Protein AF-A0A317Z4C4-F1 (afdb_monomer_lite)

pLDDT: mean 86.32, std 7.0, range [54.91, 93.44]

Radius of gyration: 25.32 Å; chains: 1; bounding box: 52×36×67 Å

Structure (mmCIF, N/CA/C/O backbone):
data_AF-A0A317Z4C4-F1
#
_entry.id   AF-A0A317Z4C4-F1
#
loop_
_atom_site.group_PDB
_atom_site.id
_atom_site.type_symbol
_atom_site.label_atom_id
_atom_site.label_alt_id
_atom_site.label_comp_id
_atom_site.label_asym_id
_atom_site.label_entity_id
_atom_site.label_seq_id
_atom_site.pdbx_PDB_ins_code
_atom_site.Cartn_x
_atom_site.Cartn_y
_atom_site.Cartn_z
_atom_site.occupancy
_atom_site.B_iso_or_equiv
_atom_site.auth_seq_id
_atom_site.auth_comp_id
_atom_site.auth_asym_id
_atom_site.auth_atom_id
_atom_site.pdbx_PDB_model_num
ATOM 1 N N . THR A 1 1 ? 26.001 22.075 -3.198 1.00 54.91 1 THR A N 1
ATOM 2 C CA . THR A 1 1 ? 25.029 20.983 -3.416 1.00 54.91 1 THR A CA 1
ATOM 3 C C . THR A 1 1 ? 25.792 19.690 -3.600 1.00 54.91 1 THR A C 1
ATOM 5 O O . THR A 1 1 ? 26.690 19.655 -4.433 1.00 54.91 1 THR A O 1
ATOM 8 N N . TYR A 1 2 ? 25.537 18.697 -2.745 1.00 74.38 2 TYR A N 1
ATOM 9 C CA . TYR A 1 2 ? 26.425 17.542 -2.535 1.00 74.38 2 TYR A CA 1
ATOM 10 C C . TYR A 1 2 ? 26.135 16.336 -3.443 1.00 74.38 2 TYR A C 1
ATOM 12 O O . TYR A 1 2 ? 27.004 15.486 -3.596 1.00 74.38 2 TYR A O 1
ATOM 20 N N . ASN A 1 3 ? 24.970 16.283 -4.098 1.00 65.19 3 ASN A N 1
ATOM 21 C CA . ASN A 1 3 ? 24.653 15.237 -5.069 1.00 65.19 3 ASN A CA 1
ATOM 22 C C . ASN A 1 3 ? 24.820 15.768 -6.500 1.00 65.19 3 ASN A C 1
ATOM 24 O O . ASN A 1 3 ? 24.144 16.722 -6.883 1.00 65.19 3 ASN A O 1
ATOM 28 N N . LYS A 1 4 ? 25.749 15.178 -7.259 1.00 70.88 4 LYS A N 1
ATOM 29 C CA . LYS A 1 4 ? 26.034 15.522 -8.664 1.00 70.88 4 LYS A CA 1
ATOM 30 C C . LYS A 1 4 ? 25.667 14.406 -9.649 1.00 70.88 4 LYS A C 1
ATOM 32 O O . LYS A 1 4 ? 25.844 14.598 -10.844 1.00 70.88 4 LYS A O 1
ATOM 37 N N . ILE A 1 5 ? 25.216 13.257 -9.142 1.00 70.31 5 ILE A N 1
ATOM 38 C CA . ILE A 1 5 ? 24.932 12.051 -9.933 1.00 70.31 5 ILE A CA 1
ATOM 39 C C . ILE A 1 5 ? 23.417 11.887 -10.081 1.00 70.31 5 ILE A C 1
ATOM 41 O O . ILE A 1 5 ? 22.926 11.781 -11.196 1.00 70.31 5 ILE A O 1
ATOM 45 N N . ASN A 1 6 ? 22.661 12.000 -8.985 1.00 77.88 6 ASN A N 1
ATOM 46 C CA . ASN A 1 6 ? 21.201 11.908 -9.020 1.00 77.88 6 ASN A CA 1
ATOM 47 C C . ASN A 1 6 ? 20.597 13.312 -9.164 1.00 77.88 6 ASN A C 1
ATOM 49 O O . ASN A 1 6 ? 20.029 13.868 -8.219 1.00 77.88 6 ASN A O 1
ATOM 53 N N . THR A 1 7 ? 20.816 13.931 -10.323 1.00 83.44 7 THR A N 1
ATOM 54 C CA . THR A 1 7 ? 20.225 15.232 -10.654 1.00 83.44 7 THR A CA 1
ATOM 55 C C . THR A 1 7 ? 18.764 15.071 -11.073 1.00 83.44 7 THR A C 1
ATOM 57 O O . THR A 1 7 ? 18.298 13.974 -11.384 1.00 83.44 7 THR A O 1
ATOM 60 N N . TYR A 1 8 ? 18.028 16.183 -11.086 1.00 82.50 8 TYR A N 1
ATOM 61 C CA . TYR A 1 8 ? 16.647 16.200 -11.564 1.00 82.50 8 TYR A CA 1
ATOM 62 C C . TYR A 1 8 ? 16.534 15.706 -13.014 1.00 82.50 8 TYR A C 1
ATOM 64 O O . TYR A 1 8 ? 15.674 14.882 -13.315 1.00 82.50 8 TYR A O 1
ATOM 72 N N . ASP A 1 9 ? 17.436 16.167 -13.883 1.00 83.19 9 ASP A N 1
ATOM 73 C CA . ASP A 1 9 ? 17.442 15.795 -15.299 1.00 83.19 9 ASP A CA 1
ATOM 74 C C . ASP A 1 9 ? 17.702 14.295 -15.482 1.00 83.19 9 ASP A C 1
ATOM 76 O O . ASP A 1 9 ? 16.986 13.643 -16.237 1.00 83.19 9 ASP A O 1
ATOM 80 N N . TRP A 1 10 ? 18.627 13.720 -14.701 1.00 86.69 10 TRP A N 1
ATOM 81 C CA . TRP A 1 10 ? 18.901 12.284 -14.737 1.00 86.69 10 TRP A CA 1
ATOM 82 C C . TRP A 1 10 ? 17.664 11.458 -14.355 1.00 86.69 10 TRP A C 1
ATOM 84 O O . TRP A 1 10 ? 17.282 10.552 -15.089 1.00 86.69 10 TRP A O 1
ATOM 94 N N . PHE A 1 11 ? 16.962 11.790 -13.265 1.00 85.69 11 PHE A N 1
ATOM 95 C CA . PHE A 1 11 ? 15.731 11.066 -12.914 1.00 85.69 11 PHE A CA 1
ATOM 96 C C . PHE A 1 11 ? 14.627 11.238 -13.956 1.00 85.6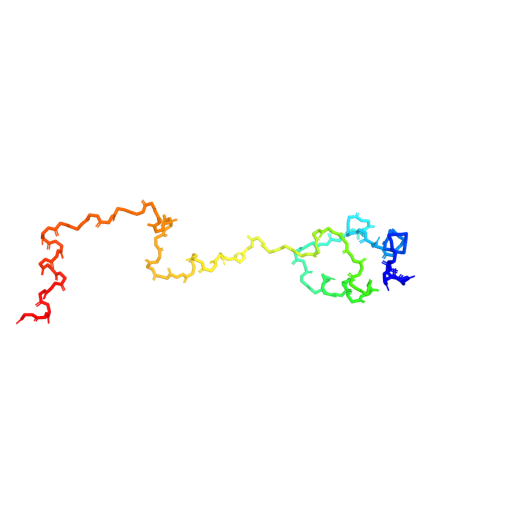9 11 PHE A C 1
ATOM 98 O O . PHE A 1 11 ? 13.903 10.288 -14.238 1.00 85.69 11 PHE A O 1
ATOM 105 N N . LYS A 1 12 ? 14.485 12.433 -14.535 1.00 84.81 12 LYS A N 1
ATOM 106 C CA . LYS A 1 12 ? 13.462 12.697 -15.550 1.00 84.81 12 LYS A CA 1
ATOM 107 C C . LYS A 1 12 ? 13.659 11.840 -16.804 1.00 84.81 12 LYS A C 1
ATOM 109 O O . LYS A 1 12 ? 12.666 11.438 -17.401 1.00 84.81 12 LYS A O 1
ATOM 114 N N . GLU A 1 13 ? 14.906 11.573 -17.182 1.00 85.00 13 GLU A N 1
ATOM 115 C CA . GLU A 1 13 ? 15.253 10.739 -18.339 1.00 85.00 13 GLU A CA 1
ATOM 116 C C . GLU A 1 13 ? 15.156 9.236 -18.054 1.00 85.00 13 GLU A C 1
ATOM 118 O O . GLU A 1 13 ? 14.822 8.473 -18.954 1.00 85.00 13 GLU A O 1
ATOM 123 N N . ASN A 1 14 ? 15.431 8.806 -16.818 1.00 86.94 14 ASN A N 1
ATOM 124 C CA . ASN A 1 14 ? 15.510 7.382 -16.475 1.00 86.94 14 ASN A CA 1
ATOM 125 C C . ASN A 1 14 ? 14.219 6.814 -15.848 1.00 86.94 14 ASN A C 1
ATOM 127 O O . ASN A 1 14 ? 14.093 5.601 -15.711 1.00 86.94 14 ASN A O 1
ATOM 131 N N . LEU A 1 15 ? 13.251 7.657 -15.465 1.00 90.44 15 LEU A N 1
ATOM 132 C CA . LEU A 1 15 ? 11.969 7.209 -14.908 1.00 90.44 15 LEU A CA 1
ATOM 133 C C . LEU A 1 15 ? 11.010 6.711 -15.993 1.00 90.44 15 LEU A C 1
ATOM 135 O O . LEU A 1 15 ? 10.559 7.483 -16.839 1.00 90.44 15 LEU A O 1
ATOM 139 N N . THR A 1 16 ? 10.590 5.458 -15.870 1.00 89.94 16 THR A N 1
ATOM 140 C CA . THR A 1 16 ? 9.566 4.844 -16.725 1.00 89.94 16 THR A CA 1
ATOM 141 C C . THR A 1 16 ? 8.197 4.922 -16.048 1.00 89.94 16 THR A C 1
ATOM 143 O O . THR A 1 16 ? 8.066 4.573 -14.874 1.00 89.94 16 THR A O 1
ATOM 146 N N . ALA A 1 17 ? 7.159 5.405 -16.741 1.00 91.25 17 ALA A N 1
ATOM 147 C CA . ALA A 1 17 ? 5.797 5.322 -16.213 1.00 91.25 17 ALA A CA 1
ATOM 148 C C . ALA A 1 17 ? 5.229 3.924 -16.459 1.00 91.25 17 ALA A C 1
ATOM 150 O O . ALA A 1 17 ? 5.344 3.401 -17.561 1.00 91.25 17 ALA A O 1
ATOM 151 N N . ILE A 1 18 ? 4.573 3.345 -15.455 1.00 89.56 18 ILE A N 1
ATOM 152 C CA . ILE A 1 18 ? 3.850 2.079 -15.634 1.00 89.56 18 ILE A CA 1
ATOM 153 C C . ILE A 1 18 ? 2.721 2.232 -16.664 1.00 89.56 18 ILE A C 1
ATOM 155 O O . ILE A 1 18 ? 2.475 1.316 -17.438 1.00 89.56 18 ILE A O 1
ATOM 159 N N . ASP A 1 19 ? 2.110 3.418 -16.739 1.00 88.25 19 ASP A N 1
ATOM 160 C CA . ASP A 1 19 ? 1.072 3.747 -17.725 1.00 88.25 19 ASP A CA 1
ATOM 161 C C . ASP A 1 19 ? 1.575 3.692 -19.183 1.00 88.25 19 ASP A C 1
ATOM 163 O O . ASP A 1 19 ? 0.769 3.550 -20.101 1.00 88.25 19 ASP A O 1
ATOM 167 N N . ASP A 1 20 ? 2.893 3.789 -19.404 1.00 89.19 20 ASP A N 1
ATOM 168 C CA . ASP A 1 20 ? 3.507 3.683 -20.733 1.00 89.19 20 ASP A CA 1
ATOM 169 C C . ASP A 1 20 ? 3.747 2.211 -21.145 1.00 89.19 20 ASP A C 1
ATOM 171 O O . ASP A 1 20 ? 4.086 1.937 -22.299 1.00 89.19 20 ASP A O 1
ATOM 175 N N . ILE A 1 21 ? 3.586 1.253 -20.220 1.00 87.31 21 ILE A N 1
ATOM 176 C CA . ILE A 1 21 ? 3.772 -0.181 -20.469 1.00 87.31 21 ILE A CA 1
ATOM 177 C C . ILE A 1 21 ? 2.459 -0.771 -20.990 1.00 87.31 21 ILE A C 1
ATOM 179 O O . ILE A 1 21 ? 1.449 -0.850 -20.288 1.00 87.31 21 ILE A O 1
ATOM 183 N N . GLU A 1 22 ? 2.471 -1.213 -22.245 1.00 87.38 22 GLU A N 1
ATOM 184 C CA . GLU A 1 22 ? 1.283 -1.755 -22.898 1.00 87.38 22 GLU A CA 1
ATOM 185 C C . GLU A 1 22 ? 0.805 -3.053 -22.222 1.00 87.38 22 GLU A C 1
ATOM 187 O O . GLU A 1 22 ? 1.592 -3.961 -21.954 1.00 87.38 22 GLU A O 1
ATOM 192 N N . ASN A 1 23 ? -0.508 -3.159 -21.987 1.00 87.62 23 ASN A N 1
ATOM 193 C CA . ASN A 1 23 ? -1.155 -4.314 -21.349 1.00 87.62 23 ASN A CA 1
ATOM 194 C C . ASN A 1 23 ? -0.638 -4.643 -19.935 1.00 87.62 23 ASN A C 1
ATOM 196 O O . ASN A 1 23 ? -0.683 -5.802 -19.516 1.00 87.62 23 ASN A O 1
ATOM 200 N N . TYR A 1 24 ? -0.159 -3.643 -19.190 1.00 89.12 24 TYR A N 1
ATOM 201 C CA . TYR A 1 24 ? 0.265 -3.848 -17.812 1.00 89.12 24 TYR A CA 1
ATOM 202 C C . TYR A 1 24 ? -0.914 -4.175 -16.886 1.00 89.12 24 TYR A C 1
ATOM 204 O O . TYR A 1 24 ? -1.890 -3.428 -16.804 1.00 89.12 24 TYR A O 1
ATOM 212 N N . ASP A 1 25 ? -0.801 -5.281 -16.153 1.00 89.88 25 ASP A N 1
ATOM 213 C CA . ASP A 1 25 ? -1.784 -5.707 -15.159 1.00 89.88 25 ASP A CA 1
ATOM 214 C C . ASP A 1 25 ? -1.257 -5.464 -13.740 1.00 89.88 25 ASP A C 1
ATOM 216 O O . ASP A 1 25 ? -0.415 -6.207 -13.229 1.00 89.88 25 ASP A O 1
ATOM 220 N N . VAL A 1 26 ? -1.808 -4.442 -13.082 1.00 91.88 26 VAL A N 1
ATOM 221 C CA . VAL A 1 26 ? -1.464 -4.053 -11.704 1.00 91.88 26 VAL A CA 1
ATOM 222 C C . VAL A 1 26 ? -1.851 -5.099 -10.656 1.00 91.88 26 VAL A C 1
ATOM 224 O O . VAL A 1 26 ? -1.359 -5.040 -9.531 1.00 91.88 26 VAL A O 1
ATOM 227 N N . SER A 1 27 ? -2.714 -6.061 -10.990 1.00 91.94 27 SER A N 1
ATOM 228 C CA . SER A 1 27 ? -3.074 -7.160 -10.088 1.00 91.94 27 SER A CA 1
ATOM 229 C C . SER A 1 27 ? -2.067 -8.317 -10.135 1.00 91.94 27 SER A C 1
ATOM 231 O O . SER A 1 27 ? -2.043 -9.173 -9.247 1.00 91.94 27 SER A O 1
ATOM 233 N N . ASN A 1 28 ? -1.173 -8.335 -11.131 1.00 92.31 28 ASN A N 1
ATOM 234 C CA . ASN A 1 28 ? -0.177 -9.383 -11.291 1.00 92.31 28 ASN A CA 1
ATOM 235 C C . ASN A 1 28 ? 1.112 -9.062 -10.520 1.00 92.31 28 ASN A C 1
ATOM 237 O O . ASN A 1 28 ? 2.024 -8.389 -11.003 1.00 92.31 28 ASN A O 1
ATOM 241 N N . LYS A 1 29 ? 1.233 -9.639 -9.322 1.00 90.00 29 LYS A N 1
ATOM 242 C CA . LYS A 1 29 ? 2.406 -9.471 -8.449 1.00 90.00 29 LYS A CA 1
ATOM 243 C C . LYS A 1 29 ? 3.734 -9.888 -9.095 1.00 90.00 29 LYS A C 1
ATOM 245 O O . LYS A 1 29 ? 4.769 -9.294 -8.799 1.00 90.00 29 LYS A O 1
ATOM 250 N N . GLN A 1 30 ? 3.733 -10.931 -9.927 1.00 92.56 30 GLN A N 1
ATOM 251 C CA . GLN A 1 30 ? 4.960 -11.424 -10.562 1.00 92.56 30 GLN A CA 1
ATOM 252 C C . GLN A 1 30 ? 5.441 -10.449 -11.634 1.00 92.56 30 GLN A C 1
ATOM 254 O O . GLN A 1 30 ? 6.619 -10.098 -11.643 1.00 92.56 30 GLN A O 1
ATOM 259 N N . ALA A 1 31 ? 4.521 -9.968 -12.474 1.00 90.62 31 ALA A N 1
ATOM 260 C CA . ALA A 1 31 ? 4.814 -8.939 -13.465 1.00 90.62 31 ALA A CA 1
ATOM 261 C C . ALA A 1 31 ? 5.309 -7.653 -12.789 1.00 90.62 31 ALA A C 1
ATOM 263 O O . ALA A 1 31 ? 6.331 -7.107 -13.188 1.00 90.62 31 ALA A O 1
ATOM 264 N N . ALA A 1 32 ? 4.666 -7.241 -11.693 1.00 91.56 32 ALA A N 1
ATOM 265 C CA . ALA A 1 32 ? 5.076 -6.076 -10.919 1.00 91.56 32 ALA A CA 1
ATOM 266 C C . ALA A 1 32 ? 6.525 -6.144 -10.424 1.00 91.56 32 ALA A C 1
ATOM 268 O O . ALA A 1 32 ? 7.301 -5.208 -10.625 1.00 91.56 32 ALA A O 1
ATOM 269 N N . LEU A 1 33 ? 6.913 -7.265 -9.811 1.00 91.44 33 LEU A N 1
ATOM 270 C CA . LEU A 1 33 ? 8.284 -7.469 -9.341 1.00 91.44 33 LEU A CA 1
ATOM 271 C C . LEU A 1 33 ? 9.288 -7.501 -10.497 1.00 91.44 33 LEU A C 1
ATOM 273 O O . LEU A 1 33 ? 10.356 -6.903 -10.385 1.00 91.44 33 LEU A O 1
ATOM 277 N N . GLN A 1 34 ? 8.937 -8.170 -11.597 1.00 92.25 34 GLN A N 1
ATOM 278 C CA . GLN A 1 34 ? 9.791 -8.264 -12.775 1.00 92.25 34 GLN A CA 1
ATOM 279 C C . GLN A 1 34 ? 10.062 -6.877 -13.373 1.00 92.25 34 GLN A C 1
ATOM 281 O O . GLN A 1 34 ? 11.219 -6.515 -13.561 1.00 92.25 34 GLN A O 1
ATOM 286 N N . THR A 1 35 ? 9.024 -6.063 -13.564 1.00 91.06 35 THR A N 1
ATOM 287 C CA . THR A 1 35 ? 9.142 -4.697 -14.092 1.00 91.06 35 THR A CA 1
ATOM 288 C C . THR A 1 35 ? 9.995 -3.800 -13.193 1.00 91.06 35 THR A C 1
ATOM 290 O O . THR A 1 35 ? 10.824 -3.042 -13.684 1.00 91.06 35 THR A O 1
ATOM 293 N N . VAL A 1 36 ? 9.871 -3.898 -11.866 1.00 92.00 36 VAL A N 1
ATOM 294 C CA . VAL A 1 36 ? 10.729 -3.119 -10.950 1.00 92.00 36 VAL A CA 1
ATOM 295 C C . VAL A 1 36 ? 12.204 -3.481 -11.117 1.00 92.00 36 VAL A C 1
ATOM 297 O O . VAL A 1 36 ? 13.053 -2.593 -11.089 1.00 92.00 36 VAL A O 1
ATOM 300 N N . ILE A 1 37 ? 12.512 -4.767 -11.289 1.00 92.25 37 ILE A N 1
ATOM 301 C CA . ILE A 1 37 ? 13.887 -5.243 -11.476 1.00 92.25 37 ILE A CA 1
ATOM 302 C C . ILE A 1 37 ? 14.426 -4.813 -12.845 1.00 92.25 37 ILE A C 1
ATOM 304 O O . ILE A 1 37 ? 15.541 -4.311 -12.919 1.00 92.25 37 ILE A O 1
ATOM 308 N N . GLU A 1 38 ? 13.639 -4.973 -13.910 1.00 91.38 38 GLU A N 1
ATOM 309 C CA . GLU A 1 38 ? 14.030 -4.622 -15.285 1.00 91.38 38 GLU A CA 1
ATOM 310 C C . GLU A 1 38 ? 14.339 -3.135 -15.463 1.00 91.38 38 GLU A C 1
ATOM 312 O O . GLU A 1 38 ? 15.206 -2.776 -16.255 1.00 91.38 38 GLU A O 1
ATOM 317 N N . HIS A 1 39 ? 13.648 -2.280 -14.713 1.00 90.62 39 HIS A N 1
ATOM 318 C CA . HIS A 1 39 ? 13.815 -0.832 -14.766 1.00 90.62 39 HIS A CA 1
ATOM 319 C C . HIS A 1 39 ? 14.697 -0.285 -13.632 1.00 90.62 39 HIS A C 1
ATOM 321 O O . HIS A 1 39 ? 14.620 0.905 -13.335 1.00 90.62 39 HIS A O 1
ATOM 327 N N . ASP A 1 40 ? 15.498 -1.118 -12.954 1.00 90.12 40 ASP A N 1
ATOM 328 C CA . ASP A 1 40 ? 16.396 -0.702 -11.860 1.00 90.12 40 ASP A CA 1
ATOM 329 C C . ASP A 1 40 ? 15.690 0.124 -10.759 1.00 90.12 40 ASP A C 1
ATOM 331 O O . ASP A 1 40 ? 16.243 1.058 -10.177 1.00 90.12 40 ASP A O 1
ATOM 335 N N . SER A 1 41 ? 14.434 -0.213 -10.450 1.00 87.31 41 SER A N 1
ATOM 336 C CA . SER A 1 41 ? 13.550 0.528 -9.530 1.00 87.31 41 SER A CA 1
ATOM 337 C C . SER A 1 41 ? 13.206 1.965 -9.954 1.00 87.31 41 SER A C 1
ATOM 339 O O . SER A 1 41 ? 12.662 2.731 -9.157 1.00 87.31 41 SER A O 1
ATOM 341 N N . LEU A 1 42 ? 13.460 2.337 -11.209 1.00 92.12 42 LEU A N 1
ATOM 342 C CA . LEU A 1 42 ? 13.141 3.642 -11.794 1.00 92.12 42 LEU A CA 1
ATOM 343 C C . LEU A 1 42 ? 11.778 3.607 -12.493 1.00 92.12 42 LEU A C 1
ATOM 345 O O . LEU A 1 42 ? 11.637 3.965 -13.661 1.00 92.12 42 LEU A O 1
ATOM 349 N N . VAL A 1 43 ? 10.752 3.196 -11.750 1.00 91.94 43 VAL A N 1
ATOM 350 C CA . VAL A 1 43 ? 9.361 3.180 -12.218 1.00 91.94 43 VAL A CA 1
ATOM 351 C C . VAL A 1 43 ? 8.498 4.150 -11.420 1.00 91.94 43 VAL A C 1
ATOM 353 O O . VAL A 1 43 ? 8.736 4.386 -10.235 1.00 91.94 43 VAL A O 1
ATOM 356 N N . LYS A 1 44 ? 7.475 4.720 -12.061 1.00 92.19 44 LYS A N 1
ATOM 357 C CA . LYS A 1 44 ? 6.486 5.604 -11.423 1.00 92.19 44 LYS A CA 1
ATOM 358 C C . LYS A 1 44 ? 5.058 5.181 -11.772 1.00 92.19 44 LYS A C 1
ATOM 360 O O . LYS A 1 44 ? 4.794 4.761 -12.895 1.00 92.19 44 LYS A O 1
ATOM 365 N N . GLY A 1 45 ? 4.140 5.359 -10.824 1.00 90.44 45 GLY A N 1
ATOM 366 C CA . GLY A 1 45 ? 2.726 4.995 -10.965 1.00 90.44 45 GLY A CA 1
ATOM 367 C C . GLY A 1 45 ? 2.313 3.872 -10.013 1.00 90.44 45 GLY A C 1
ATOM 368 O O . GLY A 1 45 ? 3.000 3.600 -9.026 1.00 90.44 45 GLY A O 1
ATOM 369 N N . ILE A 1 46 ? 1.178 3.234 -10.302 1.00 91.69 46 ILE A N 1
ATOM 370 C CA . ILE A 1 46 ? 0.697 2.069 -9.550 1.00 91.69 46 ILE A CA 1
ATOM 371 C C . ILE A 1 46 ? 1.376 0.828 -10.124 1.00 91.69 46 ILE A C 1
ATOM 373 O O . ILE A 1 46 ? 0.993 0.328 -11.172 1.00 91.69 46 ILE A O 1
ATOM 377 N N . VAL A 1 47 ? 2.400 0.343 -9.427 1.00 91.88 47 VAL A N 1
ATOM 378 C CA . VAL A 1 47 ? 3.153 -0.854 -9.834 1.00 91.88 47 VAL A CA 1
ATOM 379 C C . VAL A 1 47 ? 2.397 -2.135 -9.464 1.00 91.88 47 VAL A C 1
ATOM 381 O O . VAL A 1 47 ? 2.404 -3.109 -10.201 1.00 91.88 47 VAL A O 1
ATOM 384 N N . TYR A 1 48 ? 1.721 -2.151 -8.317 1.00 93.44 48 TYR A N 1
ATOM 385 C CA . TYR A 1 48 ? 0.920 -3.290 -7.880 1.00 93.44 48 TYR A CA 1
ATOM 386 C C . TYR A 1 48 ? -0.224 -2.813 -6.996 1.00 93.44 48 TYR A C 1
ATOM 388 O O . TYR A 1 48 ? -0.024 -1.952 -6.134 1.00 93.44 48 TYR A O 1
ATOM 396 N N . GLN A 1 49 ? -1.401 -3.401 -7.177 1.00 92.12 49 GLN A N 1
ATOM 397 C CA . GLN A 1 49 ? -2.556 -3.158 -6.332 1.00 92.12 49 GLN A CA 1
ATOM 398 C C . GLN A 1 49 ? -3.323 -4.455 -6.092 1.00 92.12 49 GLN A C 1
ATOM 400 O O . GLN A 1 49 ? -3.787 -5.107 -7.023 1.00 92.12 49 GLN A O 1
ATOM 405 N N . ASP A 1 50 ? -3.506 -4.781 -4.816 1.00 91.19 50 ASP A N 1
ATOM 406 C CA . ASP A 1 50 ? -4.391 -5.850 -4.374 1.00 91.19 50 ASP A CA 1
ATOM 407 C C . ASP A 1 50 ? -5.661 -5.239 -3.779 1.00 91.19 50 ASP A C 1
ATOM 409 O O . ASP A 1 50 ? -5.600 -4.497 -2.798 1.00 91.19 50 ASP A O 1
ATOM 413 N N . THR A 1 51 ? -6.806 -5.528 -4.390 1.00 88.06 51 THR A N 1
ATOM 414 C CA . THR A 1 51 ? -8.136 -5.100 -3.924 1.00 88.06 51 THR A CA 1
ATOM 415 C C . THR A 1 51 ? -8.928 -6.238 -3.282 1.00 88.06 51 THR A C 1
ATOM 417 O O . THR A 1 51 ? -10.071 -6.040 -2.874 1.00 88.06 51 THR A O 1
ATOM 420 N N . THR A 1 52 ? -8.339 -7.432 -3.208 1.00 87.06 52 THR A N 1
ATOM 421 C CA . THR A 1 52 ? -9.000 -8.661 -2.759 1.00 87.06 52 THR A CA 1
ATOM 422 C C . THR A 1 52 ? -8.608 -9.051 -1.344 1.00 87.06 52 THR A C 1
ATOM 424 O O . THR A 1 52 ? -9.437 -9.591 -0.612 1.00 87.06 52 THR A O 1
ATOM 427 N N . THR A 1 53 ? -7.366 -8.769 -0.943 1.00 86.19 53 THR A N 1
ATOM 428 C CA . THR A 1 53 ? -6.893 -9.111 0.397 1.00 86.19 53 THR A CA 1
ATOM 429 C C . THR A 1 53 ? -7.598 -8.241 1.445 1.00 86.19 53 THR A C 1
ATOM 431 O O . THR A 1 53 ? -7.497 -7.012 1.383 1.00 86.19 53 THR A O 1
ATOM 434 N N . PRO A 1 54 ? -8.299 -8.853 2.420 1.00 84.62 54 PRO A N 1
ATOM 435 C CA . PRO A 1 54 ? -8.961 -8.115 3.489 1.00 84.62 54 PRO A CA 1
ATOM 436 C C . PRO A 1 54 ? -7.941 -7.326 4.312 1.00 84.62 54 PRO A C 1
ATOM 438 O O . PRO A 1 54 ? -6.815 -7.786 4.534 1.00 84.62 54 PRO A O 1
ATOM 441 N N . SER A 1 55 ? -8.332 -6.145 4.796 1.00 82.69 55 SER A N 1
ATOM 442 C CA . SER A 1 55 ? -7.472 -5.348 5.674 1.00 82.69 55 SER A CA 1
ATOM 443 C C . SER A 1 55 ? -7.125 -6.141 6.934 1.00 82.69 55 SER A C 1
ATOM 445 O O . SER A 1 55 ? -7.901 -6.985 7.383 1.00 82.69 55 SER A O 1
ATOM 447 N N . TYR A 1 56 ? -5.968 -5.863 7.531 1.00 83.56 56 TYR A N 1
ATOM 448 C CA . TYR A 1 56 ? -5.551 -6.527 8.768 1.00 83.56 56 TYR A CA 1
ATOM 449 C C . TYR A 1 56 ? -6.617 -6.433 9.874 1.00 83.56 56 TYR A C 1
ATOM 451 O O . TYR A 1 56 ? -6.905 -7.418 10.544 1.00 83.56 56 TYR A O 1
ATOM 459 N N . GLU A 1 57 ? -7.250 -5.267 10.006 1.00 80.88 57 GLU A N 1
ATOM 460 C CA . GLU A 1 57 ? -8.309 -5.000 10.985 1.00 80.88 57 GLU A CA 1
ATOM 461 C C . GLU A 1 57 ? -9.517 -5.928 10.804 1.00 80.88 57 GLU A C 1
ATOM 463 O O . GLU A 1 57 ? -10.018 -6.474 11.781 1.00 80.88 57 GLU A O 1
ATOM 468 N N . SER A 1 58 ? -9.929 -6.179 9.557 1.00 81.38 58 SER A N 1
ATOM 469 C CA . SER A 1 58 ? -11.057 -7.072 9.251 1.00 81.38 58 SER A CA 1
ATOM 470 C C . SER A 1 58 ? -10.781 -8.555 9.528 1.00 81.38 58 SER A C 1
ATOM 472 O O . SER A 1 58 ? -11.705 -9.362 9.506 1.00 81.38 58 SER A O 1
ATOM 474 N N . GLN A 1 59 ? -9.523 -8.924 9.787 1.00 84.38 59 GLN A N 1
ATOM 475 C CA . GLN A 1 59 ? -9.124 -10.296 10.109 1.00 84.38 59 GLN A CA 1
ATOM 476 C C . GLN A 1 59 ? -9.050 -10.556 11.624 1.00 84.38 59 GLN A C 1
ATOM 478 O O . GLN A 1 59 ? -8.790 -11.688 12.029 1.00 84.38 59 GLN A O 1
ATOM 483 N N . ILE A 1 60 ? -9.231 -9.533 12.471 1.00 84.56 60 ILE A N 1
ATOM 484 C CA . ILE A 1 60 ? -9.171 -9.680 13.929 1.00 84.56 60 ILE A CA 1
ATOM 485 C C . ILE A 1 60 ? -10.574 -9.934 14.478 1.00 84.56 60 ILE A C 1
ATOM 487 O O . ILE A 1 60 ? -11.396 -9.021 14.579 1.00 84.56 60 ILE A O 1
ATOM 491 N N . ASP A 1 61 ? -10.812 -11.168 14.918 1.00 75.38 61 ASP A N 1
ATOM 492 C CA . ASP A 1 61 ? -12.035 -11.528 15.631 1.00 75.38 61 ASP A CA 1
ATOM 493 C C . ASP A 1 61 ? -12.161 -10.707 16.926 1.00 75.38 61 ASP A C 1
ATOM 495 O O . ASP A 1 61 ? -11.316 -10.775 17.822 1.00 75.38 61 ASP A O 1
ATOM 499 N N . GLY A 1 62 ? -13.232 -9.918 17.025 1.00 75.38 62 GLY A N 1
ATOM 500 C CA . GLY A 1 62 ? -13.526 -9.062 18.178 1.00 75.38 62 GLY A CA 1
ATOM 501 C C . GLY A 1 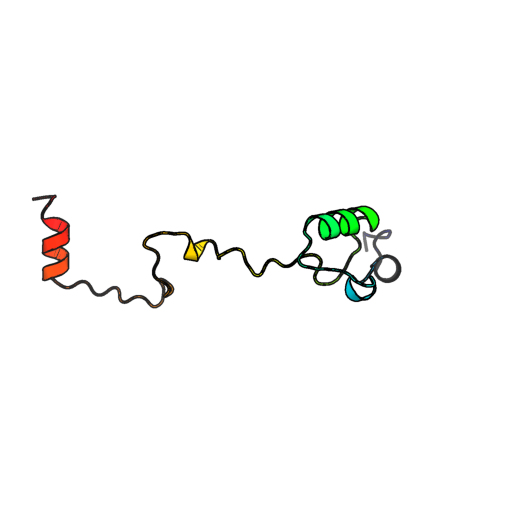62 ? -13.177 -7.585 17.991 1.00 75.38 62 GLY A C 1
ATOM 502 O O . GLY A 1 62 ? -13.572 -6.773 18.830 1.00 75.38 62 GLY A O 1
ATOM 503 N N . LEU A 1 63 ? -12.506 -7.207 16.897 1.00 77.81 63 LEU A N 1
ATOM 504 C CA . LEU A 1 63 ? -12.409 -5.802 16.514 1.00 77.81 63 LEU A CA 1
ATOM 505 C C . LEU A 1 63 ? -13.712 -5.400 15.812 1.00 77.81 63 LEU A C 1
ATOM 507 O O . LEU A 1 63 ? -14.087 -5.975 14.793 1.00 77.81 63 LEU A O 1
ATOM 511 N N . ALA A 1 64 ? -14.438 -4.442 16.386 1.00 74.81 64 ALA A N 1
ATOM 512 C CA . ALA A 1 64 ? -15.640 -3.917 15.748 1.00 74.81 64 ALA A CA 1
ATOM 513 C C . ALA A 1 64 ? -15.276 -3.153 14.464 1.00 74.81 64 ALA A C 1
ATOM 515 O O . ALA A 1 64 ? -14.211 -2.542 14.386 1.00 74.81 64 ALA A O 1
ATOM 516 N N . GLU A 1 65 ? -16.191 -3.118 13.489 1.00 78.12 65 GLU A N 1
ATOM 517 C CA . GLU A 1 65 ? -16.026 -2.298 12.275 1.00 78.12 65 GLU A CA 1
ATOM 518 C C . GLU A 1 65 ? -15.865 -0.805 12.600 1.00 78.12 65 GLU A C 1
ATOM 520 O O . GLU A 1 65 ? -15.262 -0.043 11.844 1.00 78.12 65 GLU A O 1
ATOM 525 N N . THR A 1 66 ? -16.406 -0.369 13.738 1.00 83.44 66 THR A N 1
ATOM 526 C CA . THR A 1 66 ? -16.286 1.001 14.220 1.00 83.44 66 THR A CA 1
ATOM 527 C C . THR A 1 66 ? -14.923 1.248 14.869 1.00 83.44 66 THR A C 1
ATOM 529 O O . THR A 1 66 ? -14.552 0.534 15.808 1.00 83.44 66 THR A O 1
ATOM 532 N N . PRO A 1 67 ? -14.209 2.322 14.474 1.00 84.69 67 PRO A N 1
ATOM 533 C CA . PRO A 1 67 ? -12.955 2.706 15.110 1.00 84.69 67 PRO A CA 1
ATOM 534 C C . PRO A 1 67 ? -13.123 2.892 16.617 1.00 84.69 67 PRO A C 1
ATOM 536 O O . PRO A 1 67 ? -14.103 3.492 17.057 1.00 84.69 67 PRO A O 1
ATOM 539 N N . LEU A 1 68 ? -12.128 2.464 17.399 1.00 84.62 68 LEU A N 1
ATOM 540 C CA . LEU A 1 68 ? -12.128 2.579 18.867 1.00 84.62 68 LEU A CA 1
ATOM 541 C C . LEU A 1 68 ? -12.449 4.001 19.358 1.00 84.62 68 LEU A C 1
ATOM 543 O O . LEU A 1 68 ? -13.148 4.167 20.349 1.00 84.62 68 LEU A O 1
ATOM 547 N N . ALA A 1 69 ? -11.992 5.030 18.637 1.00 87.62 69 ALA A N 1
ATOM 548 C CA . ALA A 1 69 ? -12.245 6.436 18.965 1.00 87.62 69 ALA A CA 1
ATOM 549 C C . ALA A 1 69 ? -13.732 6.847 18.910 1.00 87.62 69 ALA A C 1
ATOM 551 O O . ALA A 1 69 ? -14.098 7.896 19.437 1.00 87.62 69 ALA A O 1
ATOM 552 N N . HIS A 1 70 ? -14.576 6.048 18.258 1.00 88.44 70 HIS A N 1
ATOM 553 C CA . HIS A 1 70 ? -16.012 6.282 18.104 1.00 88.44 70 HIS A CA 1
ATOM 554 C C . HIS A 1 70 ? -16.868 5.252 18.841 1.00 88.44 70 HIS A C 1
ATOM 556 O O . HIS A 1 70 ? -18.093 5.299 18.742 1.00 88.44 70 HIS A O 1
ATOM 562 N N . GLN A 1 71 ? -16.244 4.316 19.556 1.00 86.44 71 GLN A N 1
ATOM 563 C CA . GLN A 1 71 ? -16.977 3.350 20.357 1.00 86.44 71 GLN A CA 1
ATOM 564 C C . GLN A 1 71 ? -17.482 4.008 21.639 1.00 86.44 71 GLN A C 1
ATOM 566 O O . GLN A 1 71 ? -16.812 4.853 22.236 1.00 86.44 71 GLN A O 1
ATOM 571 N N . ASP A 1 72 ? -18.684 3.616 22.052 1.00 86.19 72 ASP A N 1
ATOM 572 C CA . ASP A 1 72 ? -19.220 4.022 23.342 1.00 86.19 72 ASP A CA 1
ATOM 573 C C . ASP A 1 72 ? -18.476 3.273 24.454 1.00 86.19 72 ASP A C 1
ATOM 575 O O . ASP A 1 72 ? -18.426 2.044 24.466 1.00 86.19 72 ASP A O 1
ATOM 579 N N . LEU A 1 73 ? -17.872 4.030 25.369 1.00 86.25 73 LEU A N 1
ATOM 580 C CA . LEU A 1 73 ? -17.110 3.506 26.503 1.00 86.25 73 LEU A CA 1
ATOM 581 C C . LEU A 1 73 ? -17.947 3.440 27.787 1.00 86.25 73 LEU A C 1
ATOM 583 O O . LEU A 1 73 ? -17.421 3.077 28.841 1.00 86.25 73 LEU A O 1
ATOM 587 N N . ASN A 1 74 ? -19.225 3.825 27.732 1.00 89.50 74 ASN A N 1
ATOM 588 C CA . ASN A 1 74 ? -20.103 3.748 28.889 1.00 89.50 74 ASN A CA 1
ATOM 589 C C . ASN A 1 74 ? -20.350 2.287 29.272 1.00 89.50 74 ASN A C 1
ATOM 591 O O . ASN A 1 74 ? -20.832 1.482 28.478 1.00 89.50 74 ASN A O 1
ATOM 595 N N . LEU A 1 75 ? -20.047 1.968 30.528 1.00 88.75 75 LEU A N 1
ATOM 596 C CA . LEU A 1 75 ? -20.278 0.659 31.117 1.00 88.75 75 LEU A CA 1
ATOM 597 C C . LEU A 1 75 ? -21.439 0.757 32.105 1.00 88.75 75 LEU A C 1
ATOM 599 O O . LEU A 1 75 ? -21.390 1.551 33.046 1.00 88.75 75 LEU A O 1
ATOM 603 N N . THR A 1 76 ? -22.482 -0.043 31.899 1.00 92.50 76 THR A N 1
ATOM 604 C CA . THR A 1 76 ? -23.590 -0.127 32.860 1.00 92.50 76 THR A CA 1
ATOM 605 C C . THR A 1 76 ? -23.177 -0.920 34.101 1.00 92.50 76 THR A C 1
ATOM 607 O O . THR A 1 76 ? -22.294 -1.779 34.044 1.00 92.50 76 THR A O 1
ATOM 610 N N . GLU A 1 77 ? -23.839 -0.655 35.226 1.00 89.69 77 GLU A N 1
ATOM 611 C CA . GLU A 1 77 ? -23.595 -1.364 36.489 1.00 89.69 77 GLU A CA 1
ATOM 612 C C . GLU A 1 77 ? -23.809 -2.880 36.338 1.00 89.69 77 GLU A C 1
ATOM 614 O O . GLU A 1 77 ? -22.955 -3.666 36.738 1.00 89.69 77 GLU A O 1
ATOM 619 N N . GLU A 1 78 ? -24.863 -3.291 35.627 1.00 91.81 78 GLU A N 1
ATOM 620 C CA . GLU A 1 78 ? -25.156 -4.701 35.329 1.00 91.81 78 GLU A CA 1
ATOM 621 C C . GLU A 1 78 ? -24.032 -5.385 34.524 1.00 91.81 78 GLU A C 1
ATOM 623 O O . GLU A 1 78 ? -23.624 -6.510 34.829 1.00 91.81 78 GLU A O 1
ATOM 628 N N . GLN A 1 79 ? -23.474 -4.700 33.518 1.00 89.00 79 GLN A N 1
ATOM 629 C CA . GLN A 1 79 ? -22.342 -5.221 32.742 1.00 89.00 79 GLN A CA 1
ATOM 630 C C . GLN A 1 79 ? -21.078 -5.347 33.601 1.00 89.00 79 GLN A C 1
ATOM 632 O O . GLN A 1 79 ? -20.363 -6.346 33.503 1.00 89.00 79 GLN A O 1
ATOM 637 N N . PHE A 1 80 ? -20.810 -4.364 34.464 1.00 90.12 80 PHE A N 1
ATOM 638 C CA . PHE A 1 80 ? -19.664 -4.396 35.370 1.00 90.12 80 PHE A CA 1
ATOM 639 C C . PHE A 1 80 ? -19.756 -5.550 36.380 1.00 90.12 80 PHE A C 1
ATOM 641 O O . PHE A 1 80 ? -18.790 -6.300 36.557 1.00 90.12 80 PHE A O 1
ATOM 648 N N . GLU A 1 81 ? -20.919 -5.744 37.006 1.00 92.19 81 GLU A N 1
ATOM 649 C CA . GLU A 1 81 ? -21.166 -6.870 37.915 1.00 92.19 81 GLU A CA 1
ATOM 650 C C . GLU A 1 81 ? -20.990 -8.217 37.201 1.00 92.19 81 GLU A C 1
ATOM 652 O O . GLU A 1 81 ? -20.333 -9.125 37.718 1.00 92.19 81 GLU A O 1
ATOM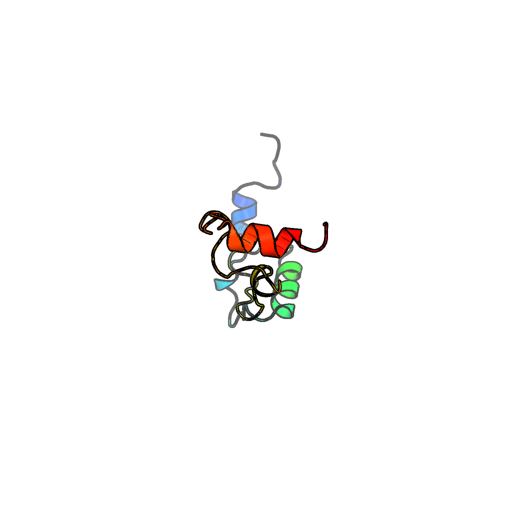 657 N N . SER A 1 82 ? -21.489 -8.338 35.966 1.00 92.12 82 SER A N 1
ATOM 658 C CA . SER A 1 82 ? -21.293 -9.539 35.150 1.00 92.12 82 SER A CA 1
ATOM 659 C C . SER A 1 82 ? -19.811 -9.831 34.876 1.00 92.12 82 SER A C 1
ATOM 661 O O . SER A 1 82 ? -19.397 -10.990 34.945 1.00 92.12 82 SER A O 1
ATOM 663 N N . PHE A 1 83 ? -18.997 -8.815 34.571 1.00 90.50 83 PHE A N 1
ATOM 664 C CA . PHE A 1 83 ? -17.567 -8.992 34.277 1.00 90.50 83 PHE A CA 1
ATOM 665 C C . PHE A 1 83 ? -16.725 -9.317 35.515 1.00 90.50 83 PHE A C 1
ATOM 667 O O . PHE A 1 83 ? -15.712 -10.014 35.414 1.00 90.50 83 PHE A O 1
ATOM 674 N N . THR A 1 84 ? -17.139 -8.841 36.689 1.00 92.44 84 THR A N 1
ATOM 675 C CA . THR A 1 84 ? -16.396 -9.021 37.947 1.00 92.44 84 THR A CA 1
ATOM 676 C C . THR A 1 84 ? -16.759 -10.296 38.704 1.00 92.44 84 THR A C 1
ATOM 678 O O . THR A 1 84 ? -15.993 -10.728 39.563 1.00 92.44 84 THR A O 1
ATOM 681 N N . LYS A 1 85 ? -17.856 -10.964 38.329 1.00 92.81 85 LYS A N 1
ATOM 682 C CA . LYS A 1 85 ? -18.383 -12.180 38.970 1.00 92.81 85 LYS A CA 1
ATOM 683 C C . LYS A 1 85 ? -17.382 -13.329 39.137 1.00 92.81 85 LYS A C 1
ATOM 685 O O . LYS A 1 85 ? -17.557 -14.152 40.021 1.00 92.81 85 LYS A O 1
ATOM 690 N N . 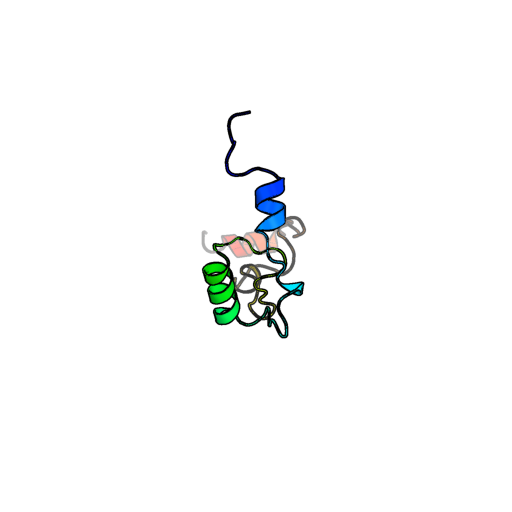GLN A 1 86 ? -16.361 -13.416 38.286 1.00 85.00 86 GLN A N 1
ATOM 691 C CA . GLN A 1 86 ? -15.336 -14.469 38.360 1.00 85.00 86 GLN A CA 1
ATOM 692 C C . GLN A 1 86 ? -14.184 -14.165 39.335 1.00 85.00 86 GLN A C 1
ATOM 694 O O . GLN A 1 86 ? -13.347 -15.031 39.574 1.00 85.00 86 GLN A O 1
ATOM 699 N N . PHE A 1 87 ? -14.100 -12.933 39.845 1.00 83.50 87 PHE A N 1
ATOM 700 C CA . PHE A 1 87 ? -13.038 -12.478 40.750 1.00 83.50 87 PHE A CA 1
ATOM 701 C C . PHE A 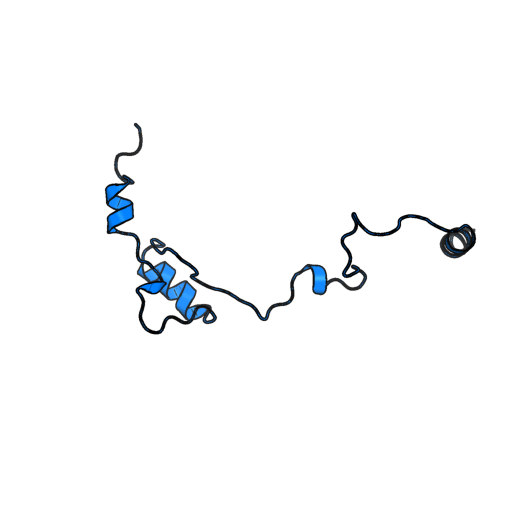1 87 ? -13.504 -12.360 42.212 1.00 83.50 87 PHE A C 1
ATOM 703 O O . PHE A 1 87 ? -12.712 -11.957 43.065 1.00 83.50 87 PHE A O 1
ATOM 710 N N . ILE A 1 88 ? -14.768 -12.703 42.485 1.00 65.62 88 ILE A N 1
ATOM 711 C CA . ILE A 1 88 ? -15.422 -12.734 43.802 1.00 65.62 88 ILE A CA 1
ATOM 712 C C . ILE A 1 88 ? -15.793 -14.185 44.108 1.00 65.62 88 ILE A C 1
ATOM 714 O O . ILE A 1 88 ? -15.551 -14.620 45.2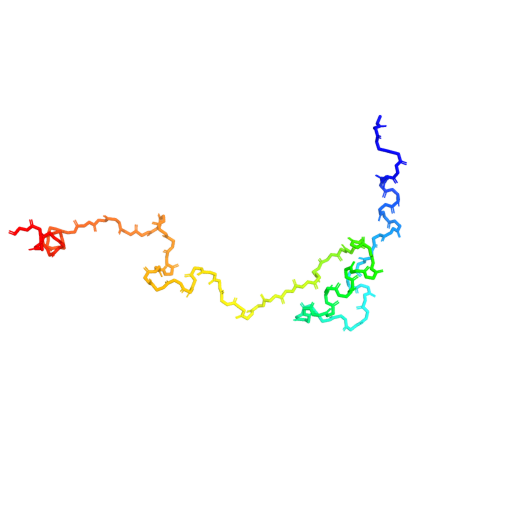55 1.00 65.62 88 ILE A O 1
#

Sequence (88 aa):
TYNKINTYDWFKENLTAIDDIENYDVSNKQAALQTVIEHDSLVKGIVYQDTTTPSYESQIDGLAETPLAHQDLNLTEEQFESFTKQFI

InterPro domains:
  IPR032686 2-oxoacid:ferredoxin oxidoreductase subunit beta, C-terminal [PF12367] (1-64)

Foldseek 3Di:
DPDPPPDPVVLVVLADEPVVDPPDDQQDPVQLVVVCVVSVNRYDDRSHDDPPDDDPQVPDPPRDPDDPVPDDPDDDPVNVCVVCVVVD

Secondary structure (DSSP, 8-state):
---SSS-HHHHHHHPEEGGGSTT--TT-HHHHHHHHHHTTT-EES-----SSSPPTGGGSTT--SS-GGGS-----HHHHHHHHTT--

Organism: Staphylococcus pseudintermedius (NCBI:txid283734)